Protein AF-A0A423PRP5-F1 (afdb_monomer_lite)

Structure (mmCIF, N/CA/C/O backbone):
data_AF-A0A423PRP5-F1
#
_entry.id   AF-A0A423PRP5-F1
#
loop_
_atom_site.group_PDB
_atom_site.id
_atom_site.type_symbol
_atom_site.label_atom_id
_atom_site.label_alt_id
_atom_site.label_comp_id
_atom_site.label_asym_id
_atom_site.label_entity_id
_atom_site.label_seq_id
_atom_site.pdbx_PDB_ins_code
_atom_site.Cartn_x
_atom_site.Cartn_y
_atom_site.Cartn_z
_atom_site.occupancy
_atom_site.B_iso_or_equiv
_atom_site.auth_seq_id
_atom_site.auth_comp_id
_atom_site.auth_asym_id
_atom_site.auth_atom_id
_atom_site.pdbx_PDB_model_num
ATOM 1 N N . MET A 1 1 ? 24.908 -0.491 19.453 1.00 44.31 1 MET A N 1
ATOM 2 C CA . MET A 1 1 ? 23.568 0.107 19.286 1.00 44.31 1 MET A CA 1
ATOM 3 C C . MET A 1 1 ? 22.670 -0.998 18.754 1.00 44.31 1 MET A C 1
ATOM 5 O O . MET A 1 1 ? 22.758 -1.298 17.575 1.00 44.31 1 MET A O 1
ATOM 9 N N . SER A 1 2 ? 21.936 -1.700 19.622 1.00 51.41 2 SER A N 1
ATOM 10 C CA . SER A 1 2 ? 20.921 -2.664 19.177 1.00 51.41 2 SER A CA 1
ATOM 11 C C . SER A 1 2 ? 19.570 -1.995 19.386 1.00 51.41 2 SER A C 1
ATOM 13 O O . SER A 1 2 ? 19.150 -1.804 20.521 1.00 51.41 2 SER A O 1
ATOM 15 N N . MET A 1 3 ? 18.976 -1.523 18.291 1.00 59.38 3 MET A N 1
ATOM 16 C CA . MET A 1 3 ? 17.668 -0.852 18.266 1.00 59.38 3 MET A CA 1
ATOM 17 C C . MET A 1 3 ? 16.546 -1.830 17.888 1.00 59.38 3 MET A C 1
ATOM 19 O O . MET A 1 3 ? 15.436 -1.408 17.582 1.00 59.38 3 MET A O 1
ATOM 23 N N . LEU A 1 4 ? 16.838 -3.132 17.866 1.00 62.09 4 LEU A N 1
ATOM 24 C CA . LEU A 1 4 ? 15.866 -4.165 17.553 1.00 62.09 4 LEU A CA 1
ATOM 25 C C . LEU A 1 4 ? 15.405 -4.768 18.872 1.00 62.09 4 LEU A C 1
ATOM 27 O O . LEU A 1 4 ? 16.180 -5.399 19.587 1.00 62.09 4 LEU A O 1
ATOM 31 N N . ASN A 1 5 ? 14.147 -4.524 19.220 1.00 62.41 5 ASN A N 1
ATOM 32 C CA . ASN A 1 5 ? 13.501 -5.303 20.260 1.00 62.41 5 ASN A CA 1
ATOM 33 C C . ASN A 1 5 ? 13.276 -6.710 19.684 1.00 62.41 5 ASN A C 1
ATOM 35 O O . ASN A 1 5 ? 12.511 -6.876 18.736 1.00 62.41 5 ASN A O 1
ATOM 39 N N . GLU A 1 6 ? 13.978 -7.693 20.250 1.00 65.69 6 GLU A N 1
ATOM 40 C CA . GLU A 1 6 ? 13.997 -9.098 19.814 1.00 65.69 6 GLU A CA 1
ATOM 41 C C . GLU A 1 6 ? 12.614 -9.775 19.861 1.00 65.69 6 GLU A C 1
ATOM 43 O O . GLU A 1 6 ? 12.441 -10.850 19.294 1.00 65.69 6 GLU A O 1
ATOM 48 N N . ASN A 1 7 ? 11.618 -9.144 20.499 1.00 68.62 7 ASN A N 1
ATOM 49 C CA . ASN A 1 7 ? 10.248 -9.651 20.576 1.00 68.62 7 ASN A CA 1
ATOM 50 C C . ASN A 1 7 ? 9.351 -9.222 19.407 1.00 68.62 7 ASN A C 1
ATOM 52 O O . ASN A 1 7 ? 8.224 -9.712 19.321 1.00 68.62 7 ASN A O 1
ATOM 56 N N . TYR A 1 8 ? 9.785 -8.317 18.525 1.00 66.94 8 TYR A N 1
ATOM 57 C CA . TYR A 1 8 ? 9.028 -8.055 17.301 1.00 66.94 8 TYR A CA 1
ATOM 58 C C . TYR A 1 8 ? 9.398 -9.102 16.254 1.00 66.94 8 TYR A C 1
ATOM 60 O O . TYR A 1 8 ? 10.570 -9.282 15.923 1.00 66.94 8 TYR A O 1
ATOM 68 N N . GLY A 1 9 ? 8.382 -9.794 15.732 1.00 71.56 9 GLY A N 1
ATOM 69 C CA . GLY A 1 9 ? 8.536 -10.623 14.541 1.00 71.56 9 GLY A CA 1
ATOM 70 C C . GLY A 1 9 ? 9.055 -9.804 13.349 1.00 71.56 9 GLY A C 1
ATOM 71 O O . GLY A 1 9 ? 9.156 -8.577 13.437 1.00 71.56 9 GLY A O 1
ATOM 72 N N . PRO A 1 10 ? 9.391 -10.456 12.225 1.00 78.12 10 PRO A N 1
ATOM 73 C CA . PRO A 1 10 ? 9.836 -9.751 11.029 1.00 78.12 10 PRO A CA 1
ATOM 74 C C . PRO A 1 10 ? 8.804 -8.689 10.634 1.00 78.12 10 PRO A C 1
ATOM 76 O O . PRO A 1 10 ? 7.662 -9.014 10.314 1.00 78.12 10 PRO A O 1
ATOM 79 N N . LEU A 1 11 ? 9.207 -7.419 10.701 1.00 82.19 11 LEU A N 1
ATOM 80 C CA . LEU A 1 11 ? 8.371 -6.303 10.280 1.00 82.19 11 LEU A CA 1
ATOM 81 C C . LEU A 1 11 ? 8.426 -6.190 8.755 1.00 82.19 11 LEU A C 1
ATOM 83 O O . LEU A 1 11 ? 9.519 -6.297 8.188 1.00 82.19 11 LEU A O 1
ATOM 87 N N . PRO A 1 12 ? 7.290 -5.964 8.083 1.00 89.12 12 PRO A N 1
ATOM 88 C CA . PRO A 1 12 ? 7.295 -5.704 6.655 1.00 89.12 12 PRO A CA 1
ATOM 89 C C . PRO A 1 12 ? 8.016 -4.379 6.373 1.00 89.12 12 PRO A C 1
ATOM 91 O O . PRO A 1 12 ? 7.736 -3.355 6.994 1.00 89.12 12 PRO A O 1
ATOM 94 N N . PHE A 1 13 ? 8.972 -4.389 5.444 1.00 91.00 13 PHE A N 1
ATOM 95 C CA . PHE A 1 13 ? 9.669 -3.183 5.002 1.00 91.00 13 PHE A CA 1
ATOM 96 C C . PHE A 1 13 ? 10.021 -3.266 3.518 1.00 91.00 13 PHE A C 1
ATOM 98 O O . PHE A 1 13 ? 10.200 -4.349 2.964 1.00 91.00 13 PHE A O 1
ATOM 105 N N . VAL A 1 14 ? 10.170 -2.098 2.895 1.00 94.81 14 VAL A N 1
ATOM 106 C CA . VAL A 1 14 ? 10.692 -1.952 1.534 1.00 94.81 14 VAL A CA 1
ATOM 107 C C . VAL A 1 14 ? 12.058 -1.279 1.623 1.00 94.81 14 VAL A C 1
ATOM 109 O O . VAL A 1 14 ? 12.184 -0.197 2.192 1.00 94.81 14 VAL A O 1
ATOM 112 N N . ALA A 1 15 ? 13.086 -1.916 1.064 1.00 95.19 15 ALA A N 1
ATOM 113 C CA . ALA A 1 15 ? 14.422 -1.343 0.922 1.00 95.19 15 ALA A CA 1
ATOM 114 C C . ALA A 1 15 ? 14.769 -1.232 -0.566 1.00 95.19 15 ALA A C 1
ATOM 116 O O . ALA A 1 15 ? 15.294 -2.168 -1.164 1.00 95.19 15 ALA A O 1
ATOM 117 N N . SER A 1 16 ? 14.437 -0.091 -1.167 1.00 96.38 16 SER A N 1
ATOM 118 C CA . SER A 1 16 ? 14.713 0.205 -2.572 1.00 96.38 16 SER A CA 1
ATOM 119 C C . SER A 1 16 ? 14.872 1.711 -2.779 1.00 96.38 16 SER A C 1
ATOM 121 O O . SER A 1 16 ? 14.257 2.500 -2.065 1.00 96.38 16 SER A O 1
ATOM 123 N N . ASN A 1 17 ? 15.691 2.093 -3.761 1.00 97.19 17 ASN A N 1
ATOM 124 C CA . ASN A 1 17 ? 15.821 3.476 -4.2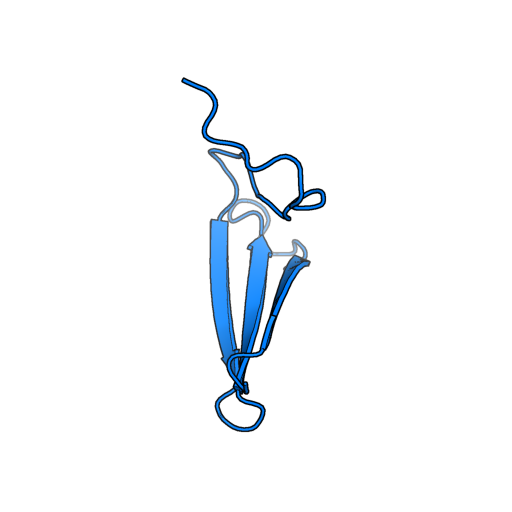32 1.00 97.19 17 ASN A CA 1
ATOM 125 C C . ASN A 1 17 ? 14.969 3.758 -5.484 1.00 97.19 17 ASN A C 1
ATOM 127 O O . ASN A 1 17 ? 14.959 4.885 -5.968 1.00 97.19 17 ASN A O 1
ATOM 131 N N . GLU A 1 18 ? 14.310 2.736 -6.030 1.00 97.88 18 GLU A N 1
ATOM 132 C CA . GLU A 1 18 ? 13.588 2.796 -7.309 1.00 97.88 18 GLU A CA 1
ATOM 133 C C . GLU A 1 18 ? 12.075 2.682 -7.103 1.00 97.88 18 GLU A C 1
ATOM 135 O O . GLU A 1 18 ? 11.293 3.321 -7.804 1.00 97.88 18 GLU A O 1
ATOM 140 N N . LEU A 1 19 ? 11.658 1.903 -6.103 1.00 97.50 19 LEU A N 1
ATOM 141 C CA . LEU A 1 19 ? 10.248 1.673 -5.814 1.00 97.50 19 LEU A CA 1
ATOM 142 C C . LEU A 1 19 ? 9.630 2.847 -5.056 1.00 97.50 19 LEU A C 1
ATOM 144 O O . LEU A 1 19 ? 10.254 3.455 -4.184 1.00 97.50 19 LEU A O 1
ATOM 148 N N . SER A 1 20 ? 8.362 3.115 -5.353 1.00 97.75 20 SER A N 1
ATOM 149 C CA . SER A 1 20 ? 7.553 4.109 -4.652 1.00 97.75 20 SER A CA 1
ATOM 150 C C . SER A 1 20 ? 6.596 3.437 -3.674 1.00 97.75 20 SER A C 1
ATOM 152 O O . SER A 1 20 ? 6.026 2.387 -3.967 1.00 97.75 20 SER A O 1
ATOM 154 N N . VAL A 1 21 ? 6.407 4.058 -2.508 1.00 98.06 21 VAL A N 1
ATOM 155 C CA . VAL A 1 21 ? 5.540 3.563 -1.430 1.00 98.06 21 VAL A CA 1
ATOM 156 C C . VAL A 1 21 ? 4.501 4.617 -1.075 1.00 98.06 21 VAL A C 1
ATOM 158 O O . VAL A 1 21 ? 4.812 5.805 -0.994 1.00 98.06 21 VAL A O 1
ATOM 161 N N . PHE A 1 22 ? 3.270 4.180 -0.827 1.00 97.88 22 PHE A N 1
ATOM 162 C CA . PHE A 1 22 ? 2.200 5.026 -0.307 1.00 97.88 22 PHE A CA 1
ATOM 163 C C . PHE A 1 22 ? 1.291 4.235 0.638 1.00 97.88 22 PHE A C 1
ATOM 165 O O . PHE A 1 22 ? 1.268 3.006 0.604 1.00 97.88 22 PHE A O 1
ATOM 172 N N . SER A 1 23 ? 0.510 4.937 1.460 1.00 98.06 23 SER A N 1
ATOM 173 C CA . SER A 1 23 ? -0.458 4.316 2.369 1.00 98.06 23 SER A CA 1
ATOM 174 C C . SER A 1 23 ? -1.850 4.905 2.171 1.00 98.06 23 SER A C 1
ATOM 176 O O . SER A 1 23 ? -2.002 6.100 1.914 1.00 98.06 23 SER A O 1
ATOM 178 N N . ILE A 1 24 ? -2.870 4.061 2.319 1.00 98.12 24 ILE A N 1
ATOM 179 C CA . ILE A 1 24 ? -4.282 4.445 2.321 1.00 98.12 24 ILE A CA 1
ATOM 180 C C . ILE A 1 24 ? -4.841 4.190 3.719 1.00 98.12 24 ILE A C 1
ATOM 182 O O . ILE A 1 24 ? -4.736 3.078 4.237 1.00 98.12 24 ILE A O 1
ATOM 186 N N . LEU A 1 25 ? -5.459 5.216 4.304 1.00 97.75 25 LEU A N 1
ATOM 187 C CA . LEU A 1 25 ? -6.294 5.090 5.495 1.00 97.75 25 LEU A CA 1
ATOM 188 C C . LEU A 1 25 ? -7.754 4.916 5.066 1.00 97.75 25 LEU A C 1
ATOM 190 O O . LEU A 1 25 ? -8.351 5.845 4.519 1.00 97.75 25 LEU A O 1
ATOM 194 N N . ASP A 1 26 ? -8.332 3.751 5.353 1.00 96.88 26 ASP A N 1
ATOM 195 C CA . ASP A 1 26 ? -9.778 3.543 5.302 1.00 96.88 26 ASP A CA 1
ATOM 196 C C . ASP A 1 26 ? -10.399 4.092 6.593 1.00 96.88 26 ASP A C 1
ATOM 198 O O . ASP A 1 26 ? -10.209 3.549 7.683 1.00 96.88 26 ASP A O 1
ATOM 202 N N . THR A 1 27 ? -11.130 5.201 6.484 1.00 95.81 27 THR A N 1
ATOM 203 C CA . THR A 1 27 ? -11.758 5.864 7.636 1.00 95.81 27 THR A CA 1
ATOM 204 C C . THR A 1 27 ? -13.030 5.170 8.120 1.00 95.81 27 THR A C 1
ATOM 206 O O . THR A 1 27 ? -13.479 5.459 9.227 1.00 95.81 27 THR A O 1
ATOM 209 N N . GLY A 1 28 ? -13.608 4.257 7.332 1.00 96.00 28 GLY A N 1
ATOM 210 C CA . GLY A 1 28 ? -14.756 3.450 7.733 1.00 96.00 28 GLY A CA 1
ATOM 211 C C . GLY A 1 28 ? -14.358 2.299 8.654 1.00 96.00 28 GLY A C 1
ATOM 212 O O . GLY A 1 28 ? -15.072 2.013 9.614 1.00 96.00 28 GLY A O 1
ATOM 213 N N . THR A 1 29 ? -13.209 1.668 8.394 1.00 95.00 29 THR A N 1
ATOM 214 C CA . THR A 1 29 ? -12.693 0.553 9.211 1.00 95.00 29 THR A CA 1
ATOM 215 C C . THR A 1 29 ? -11.584 0.957 10.181 1.00 95.00 29 THR A C 1
ATOM 217 O O . THR A 1 29 ? -11.266 0.196 11.091 1.00 95.00 29 THR A O 1
ATOM 220 N N . GLY A 1 30 ? -10.982 2.136 10.006 1.00 96.00 30 GLY A N 1
ATOM 221 C CA . GLY A 1 30 ? -9.801 2.551 10.763 1.00 96.00 30 GLY A CA 1
ATOM 222 C C . GLY A 1 30 ? -8.551 1.740 10.409 1.00 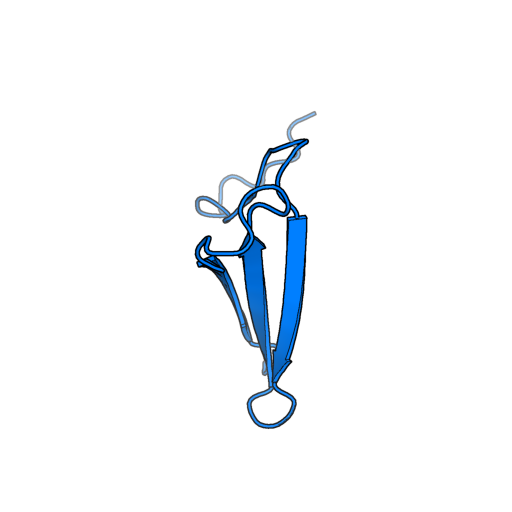96.00 30 GLY A C 1
ATOM 223 O O . GLY A 1 30 ? -7.666 1.591 11.249 1.00 96.00 30 GLY A O 1
ATOM 224 N N . THR A 1 31 ? -8.479 1.186 9.197 1.00 97.25 31 THR A N 1
ATOM 225 C CA . THR A 1 31 ? -7.358 0.354 8.737 1.00 97.25 31 THR A CA 1
ATOM 226 C C . THR A 1 31 ? -6.411 1.167 7.864 1.00 97.25 31 THR A C 1
ATOM 228 O O . THR A 1 31 ? -6.848 1.874 6.956 1.00 97.25 31 THR A O 1
ATOM 231 N N . VAL A 1 32 ? -5.108 1.035 8.103 1.00 97.69 32 VAL A N 1
ATOM 232 C CA . VAL A 1 32 ? -4.058 1.558 7.225 1.00 97.69 32 VAL A CA 1
ATOM 233 C C . VAL A 1 32 ? -3.491 0.408 6.407 1.00 97.69 32 VAL A C 1
ATOM 235 O O . VAL A 1 32 ? -3.102 -0.617 6.962 1.00 97.69 32 VAL A O 1
ATOM 238 N N . LYS A 1 33 ? -3.436 0.590 5.088 1.00 97.75 33 LYS A N 1
ATOM 239 C CA . LYS A 1 33 ? -2.822 -0.345 4.141 1.00 97.75 33 LYS A CA 1
ATOM 240 C C . LYS A 1 33 ? -1.703 0.357 3.391 1.00 97.75 33 LYS A C 1
ATOM 242 O O . 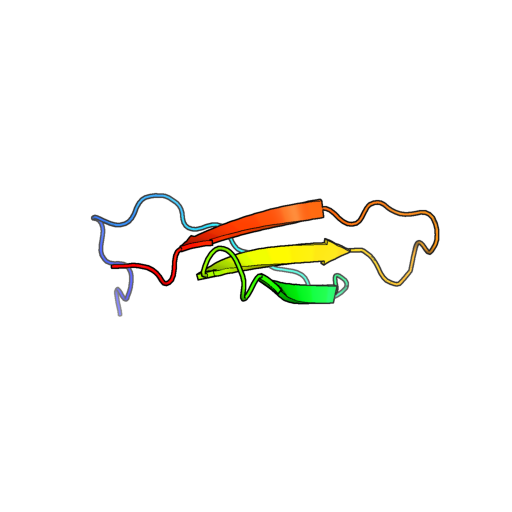LYS A 1 33 ? -1.935 1.439 2.849 1.00 97.75 33 LYS A O 1
ATOM 247 N N . SER A 1 34 ? -0.523 -0.246 3.342 1.00 98.06 34 SER A N 1
ATOM 248 C CA . SER A 1 34 ? 0.645 0.310 2.660 1.00 98.06 34 SER A CA 1
ATOM 249 C C . SER A 1 34 ? 0.988 -0.504 1.422 1.00 98.06 34 SER A C 1
ATOM 251 O O . SER A 1 34 ? 1.059 -1.734 1.458 1.00 98.06 34 SER A O 1
ATOM 253 N N . TYR A 1 35 ? 1.226 0.203 0.327 1.00 98.19 35 TYR A N 1
ATOM 254 C CA . TYR A 1 35 ? 1.447 -0.365 -0.990 1.00 98.19 35 TYR A CA 1
ATOM 255 C C . TYR A 1 35 ? 2.797 0.063 -1.547 1.00 98.19 35 TYR A C 1
ATOM 257 O O . TYR A 1 35 ? 3.302 1.142 -1.229 1.00 98.19 35 TYR A O 1
ATOM 265 N N . VAL A 1 36 ? 3.352 -0.780 -2.407 1.00 98.19 36 VAL A N 1
ATOM 266 C CA . VAL A 1 36 ? 4.570 -0.525 -3.170 1.00 98.19 36 VAL A CA 1
ATOM 267 C C . VAL A 1 36 ? 4.293 -0.744 -4.654 1.00 98.19 36 VAL A C 1
ATOM 269 O O . VAL A 1 36 ? 3.527 -1.636 -5.016 1.00 98.19 36 VAL A O 1
ATOM 272 N N . PHE A 1 37 ? 4.898 0.073 -5.509 1.00 98.06 37 PHE A N 1
ATOM 273 C CA . PHE A 1 37 ? 4.843 -0.099 -6.960 1.00 98.06 37 PHE A CA 1
ATOM 274 C C . PHE A 1 37 ? 6.127 0.416 -7.625 1.00 98.06 37 PHE A C 1
ATOM 276 O O . PHE A 1 37 ? 6.866 1.215 -7.035 1.00 98.06 37 PHE A O 1
ATOM 283 N N . ASP A 1 38 ? 6.388 -0.042 -8.850 1.00 97.88 38 ASP A N 1
ATOM 284 C CA . ASP A 1 38 ? 7.478 0.451 -9.696 1.00 97.88 38 ASP A CA 1
ATOM 285 C C . ASP A 1 38 ? 6.966 1.587 -10.603 1.00 97.88 38 ASP A C 1
ATOM 287 O O . ASP A 1 38 ? 6.146 1.338 -11.485 1.00 97.88 38 ASP A O 1
ATOM 291 N N . PRO A 1 39 ? 7.420 2.842 -10.428 1.00 97.00 39 PRO A N 1
ATOM 292 C CA . PRO A 1 39 ? 6.997 3.953 -11.282 1.00 97.00 39 PRO A CA 1
ATOM 293 C C . PRO A 1 39 ? 7.517 3.855 -12.727 1.00 97.00 39 PRO A C 1
ATOM 295 O O . PRO A 1 39 ? 7.066 4.616 -13.584 1.00 97.00 39 PRO A O 1
ATOM 298 N N . SER A 1 40 ? 8.473 2.963 -12.999 1.00 97.00 40 SER A N 1
ATOM 299 C CA . SER A 1 40 ? 9.044 2.729 -14.331 1.00 97.00 40 SER A CA 1
ATOM 300 C C . SER A 1 40 ? 8.190 1.782 -15.179 1.00 97.00 40 SER A C 1
ATOM 302 O O . SER A 1 40 ? 8.315 1.793 -16.404 1.00 97.00 40 SER A O 1
ATOM 304 N N . ASP A 1 41 ? 7.321 0.993 -14.543 1.00 97.62 41 ASP A N 1
ATOM 305 C CA . ASP A 1 41 ? 6.397 0.060 -15.184 1.00 97.62 41 ASP A CA 1
ATOM 306 C C . ASP A 1 41 ? 4.949 0.499 -14.929 1.00 97.62 41 ASP A C 1
ATOM 308 O O . ASP A 1 41 ? 4.353 0.210 -13.893 1.00 97.62 41 ASP A O 1
ATOM 312 N N . LEU A 1 42 ? 4.374 1.231 -15.887 1.00 93.81 42 LEU A N 1
ATOM 313 C CA . LEU A 1 42 ? 3.027 1.798 -15.751 1.00 93.81 42 LEU A CA 1
ATOM 314 C C . LEU A 1 42 ? 1.910 0.744 -15.764 1.00 93.81 42 LEU A C 1
ATOM 316 O O . LEU A 1 42 ? 0.806 1.044 -15.311 1.00 93.81 42 LEU A O 1
ATOM 320 N N . ASP A 1 43 ? 2.196 -0.457 -16.268 1.00 97.06 43 ASP A N 1
ATOM 321 C CA . ASP A 1 43 ? 1.277 -1.599 -16.257 1.00 97.06 43 ASP A CA 1
ATOM 322 C C . ASP A 1 43 ? 1.587 -2.566 -15.092 1.00 97.06 43 ASP A C 1
ATOM 324 O O . ASP A 1 43 ? 0.948 -3.614 -14.956 1.00 97.06 43 ASP A O 1
ATOM 328 N N . GLY A 1 44 ? 2.561 -2.206 -14.248 1.00 94.31 44 GLY A N 1
ATOM 329 C CA . GLY A 1 44 ? 3.018 -2.977 -13.103 1.00 94.31 44 GLY A CA 1
ATOM 330 C C . GLY A 1 44 ? 1.991 -3.056 -11.972 1.00 94.31 44 GLY A C 1
ATOM 331 O O . GLY A 1 44 ? 1.116 -2.203 -11.800 1.00 94.31 44 GLY A O 1
ATOM 332 N N . GLU A 1 45 ? 2.102 -4.109 -11.162 1.00 96.12 45 GLU A N 1
ATOM 333 C CA . GLU A 1 45 ? 1.209 -4.326 -10.026 1.00 96.12 45 GLU A CA 1
ATOM 334 C C . GLU A 1 45 ? 1.498 -3.352 -8.874 1.00 96.12 45 GLU A C 1
ATOM 336 O O . GLU A 1 45 ? 2.644 -3.096 -8.500 1.00 96.12 45 GLU A O 1
ATOM 341 N N . VAL A 1 46 ? 0.424 -2.867 -8.250 1.00 97.81 46 VAL A N 1
ATOM 342 C CA . VAL A 1 46 ? 0.474 -2.180 -6.959 1.00 97.81 46 VAL A CA 1
ATOM 343 C C . VAL A 1 46 ? 0.294 -3.220 -5.853 1.00 97.81 46 VAL A C 1
ATOM 345 O O . VAL A 1 46 ? -0.819 -3.686 -5.606 1.00 97.81 46 VAL A O 1
ATOM 348 N N . ALA A 1 47 ? 1.381 -3.584 -5.176 1.00 97.31 47 ALA A N 1
ATOM 349 C CA . ALA A 1 47 ? 1.392 -4.674 -4.203 1.00 97.31 47 ALA A CA 1
ATOM 350 C C . ALA A 1 47 ? 1.185 -4.169 -2.766 1.00 97.31 47 ALA A C 1
ATOM 352 O O . ALA A 1 47 ? 1.866 -3.247 -2.318 1.00 97.31 47 ALA A O 1
ATOM 353 N N . LEU A 1 48 ? 0.271 -4.799 -2.021 1.00 97.69 48 LEU A N 1
ATOM 354 C CA . LEU A 1 48 ? 0.104 -4.597 -0.576 1.00 97.69 48 LEU A CA 1
ATOM 355 C C . LEU A 1 48 ? 1.249 -5.291 0.172 1.00 97.69 48 LEU A C 1
ATOM 357 O O . LEU A 1 48 ? 1.461 -6.487 -0.025 1.00 97.69 48 LEU A O 1
ATOM 361 N N . PHE A 1 49 ? 1.952 -4.578 1.055 1.00 95.81 49 PHE A N 1
ATOM 362 C CA . PHE A 1 49 ? 3.055 -5.165 1.833 1.00 95.81 49 PHE A CA 1
ATOM 363 C C . PHE A 1 49 ? 2.903 -5.018 3.351 1.00 95.81 49 PHE A C 1
ATOM 365 O O . PHE A 1 49 ? 3.565 -5.742 4.090 1.00 95.81 49 PHE A O 1
ATOM 372 N N . ASP A 1 50 ? 2.046 -4.112 3.820 1.00 95.69 50 ASP A N 1
ATOM 373 C CA . ASP A 1 50 ? 1.793 -3.890 5.244 1.00 95.69 50 ASP A CA 1
ATOM 374 C C . ASP A 1 50 ? 0.332 -3.475 5.483 1.00 95.69 50 ASP A C 1
ATOM 376 O O . ASP A 1 50 ? -0.266 -2.759 4.673 1.00 95.69 50 ASP A O 1
ATOM 380 N N . GLU A 1 51 ? -0.243 -3.938 6.593 1.00 95.38 51 GLU A N 1
ATOM 381 C CA . GLU A 1 51 ? -1.604 -3.620 7.026 1.00 95.38 51 GLU A CA 1
ATOM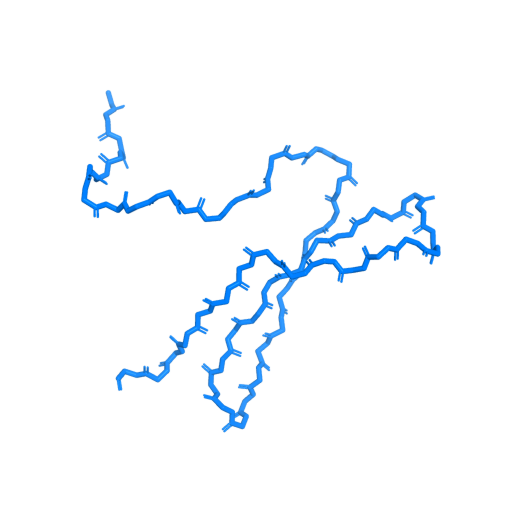 382 C C . GLU A 1 51 ? -1.683 -3.601 8.555 1.00 95.38 51 GLU A C 1
ATOM 384 O O . GLU A 1 51 ? -1.288 -4.558 9.224 1.00 95.38 51 GLU A O 1
ATOM 389 N N . PHE A 1 52 ? -2.259 -2.535 9.113 1.00 93.62 52 PHE A N 1
ATOM 390 C CA . PHE A 1 52 ? -2.514 -2.437 10.548 1.00 93.62 52 PHE A CA 1
ATOM 391 C C . PHE A 1 52 ? -3.798 -1.663 10.863 1.00 93.62 52 PHE A C 1
ATOM 393 O O . PHE A 1 52 ? -4.255 -0.804 10.107 1.00 93.62 52 PHE A O 1
ATOM 400 N N . SER A 1 53 ? -4.397 -1.987 12.009 1.00 95.00 53 SER A N 1
ATOM 401 C CA . SER A 1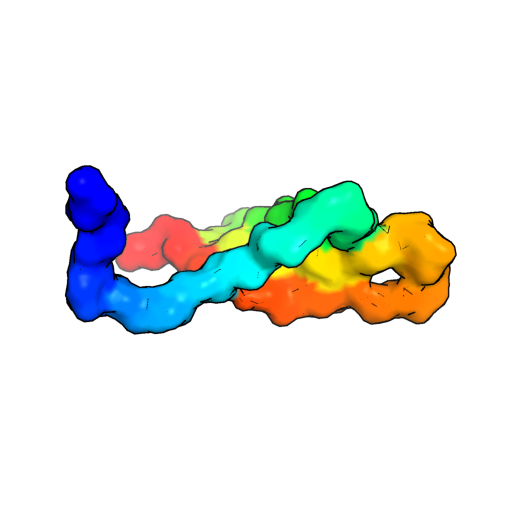 53 ? -5.593 -1.320 12.530 1.00 95.00 53 SER A CA 1
ATOM 402 C C . SER A 1 53 ? -5.209 -0.186 13.478 1.00 95.00 53 SER A C 1
ATOM 404 O O . SER A 1 53 ? -4.310 -0.341 14.303 1.00 95.00 53 SER A O 1
ATOM 406 N N . LEU A 1 54 ? -5.922 0.936 13.387 1.00 93.00 54 LEU A N 1
ATOM 407 C CA . LEU A 1 54 ? -5.871 2.032 14.359 1.00 93.00 54 LEU A CA 1
ATOM 408 C C . LEU A 1 54 ? -6.928 1.890 15.463 1.00 93.00 54 LEU A C 1
ATOM 410 O O . LEU A 1 54 ? -6.890 2.633 16.444 1.00 93.00 54 LEU A O 1
ATOM 414 N N . ALA A 1 55 ? -7.889 0.976 15.304 1.00 78.38 55 ALA A N 1
ATOM 415 C CA . ALA A 1 55 ? -8.826 0.649 16.368 1.00 78.38 55 ALA A CA 1
ATOM 416 C C . ALA A 1 55 ? -8.092 -0.157 17.452 1.00 78.38 55 ALA A C 1
ATOM 418 O O . ALA A 1 55 ? -7.513 -1.202 17.145 1.00 78.38 55 ALA A O 1
ATOM 419 N N . ASN A 1 56 ? -8.106 0.371 18.681 1.00 58.97 56 ASN A N 1
ATOM 420 C CA . ASN A 1 56 ? -7.593 -0.281 19.893 1.00 58.97 56 ASN A CA 1
ATOM 421 C C . ASN A 1 56 ? -8.456 -1.472 20.314 1.00 58.97 56 ASN A C 1
A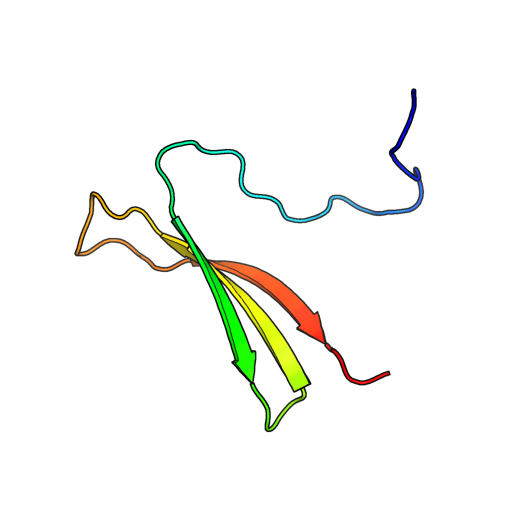TOM 423 O O . ASN A 1 56 ? -9.700 -1.339 20.246 1.00 58.97 56 ASN A O 1
#

Radius of gyration: 14.22 Å; chains: 1; bounding box: 38×16×37 Å

Secondary structure (DSSP, 8-state):
-----TTS--------SS-EEEEEEETTTTEEEEEEE-TT-TTS--EEEEEEE---

pLDDT: mean 89.17, std 14.11, range [44.31, 98.19]

Sequence (56 aa):
MSMLNENYGPLPFVASNELSVFSILDTGTGTVKSYVFDPSDLDGEVALFDEFSLAN

Organism: NCBI:txid1051139

Foldseek 3Di:
DDPDPPPDDDDFDDDDPFKDKDWDQDPVQQKIWIWIWGPVDPVTDTDTGDMDHPPD